Protein AF-A0A8T6DJ20-F1 (afdb_monomer_lite)

Sequence (117 aa):
MAGVISMVVFGVEVTLRNWQNRFLPPKSAATILFLTLVDTGMSYLCLLADVVETLKLHEIDSMRVQTADGALCSYNVVGMVEIELQVRAVELPAGARRITPRKDGLAHLAKTTPPNA

pLDDT: mean 70.83, std 19.13, range [26.0, 91.31]

Secondary structure (DSSP, 8-state):
----------EEEEEEEESGGGGS-TT---EEEEEEE--TT-SS----HHHHHHHT--EEEEEEEE-TTS-EEEEEEE--EEEEE-----PPPTTPPPPPPPGGGGTSTT-------

Radius of gyration: 18.1 Å; chains: 1; bounding box: 43×37×50 Å

Structure (mmCIF, N/CA/C/O backbone):
data_AF-A0A8T6DJ20-F1
#
_entry.id   AF-A0A8T6DJ20-F1
#
loop_
_atom_site.group_PDB
_atom_site.id
_atom_site.type_symbol
_atom_site.label_atom_id
_atom_site.label_alt_id
_atom_site.label_comp_id
_atom_site.label_asym_id
_atom_site.label_entity_id
_atom_site.label_seq_id
_atom_site.pdbx_PDB_ins_code
_atom_site.Cartn_x
_atom_site.Cartn_y
_atom_site.Cartn_z
_atom_site.occupancy
_atom_site.B_iso_or_equiv
_atom_site.auth_seq_id
_atom_site.auth_comp_id
_atom_site.auth_asym_id
_atom_site.auth_atom_id
_atom_site.pdbx_PDB_model_num
ATOM 1 N N . MET A 1 1 ? 12.753 -9.353 -31.785 1.00 30.92 1 MET A N 1
ATOM 2 C CA . MET A 1 1 ? 13.508 -8.719 -30.684 1.00 30.92 1 MET A CA 1
ATOM 3 C C . MET A 1 1 ? 12.662 -8.832 -29.433 1.00 30.92 1 MET A C 1
ATOM 5 O O . MET A 1 1 ? 11.581 -8.260 -29.406 1.00 30.92 1 MET A O 1
ATOM 9 N N . ALA A 1 2 ? 13.093 -9.630 -28.460 1.00 27.25 2 ALA A N 1
ATOM 10 C CA . ALA A 1 2 ? 12.427 -9.705 -27.167 1.00 27.25 2 ALA A CA 1
ATOM 11 C C . ALA A 1 2 ? 12.839 -8.466 -26.362 1.00 27.25 2 ALA A C 1
ATOM 13 O O . ALA A 1 2 ? 14.015 -8.292 -26.050 1.00 27.25 2 ALA A O 1
ATOM 14 N N . GLY A 1 3 ? 11.890 -7.565 -26.111 1.00 26.00 3 GLY A N 1
ATOM 15 C CA . GLY A 1 3 ? 12.104 -6.455 -25.193 1.00 26.00 3 GLY A CA 1
ATOM 16 C C . GLY A 1 3 ? 12.181 -7.012 -23.779 1.00 26.00 3 GLY A C 1
ATOM 17 O O . GLY A 1 3 ? 11.205 -7.571 -23.287 1.00 26.00 3 GLY A O 1
ATOM 18 N N . VAL A 1 4 ? 13.342 -6.894 -23.144 1.00 29.03 4 VAL A N 1
ATOM 19 C CA . VAL A 1 4 ? 13.481 -7.152 -21.712 1.00 29.03 4 VAL A CA 1
ATOM 20 C C . VAL A 1 4 ? 12.726 -6.038 -20.995 1.00 29.03 4 VAL A C 1
ATOM 22 O O . VAL A 1 4 ? 13.163 -4.888 -20.996 1.00 29.03 4 VAL A O 1
ATOM 25 N N . ILE A 1 5 ? 11.568 -6.356 -20.418 1.00 29.53 5 ILE A N 1
ATOM 26 C CA . ILE A 1 5 ? 10.924 -5.467 -19.452 1.00 29.53 5 ILE A CA 1
ATOM 27 C C . ILE A 1 5 ? 11.727 -5.630 -18.164 1.00 29.53 5 ILE A C 1
ATOM 29 O O . ILE A 1 5 ? 11.593 -6.624 -17.457 1.00 29.53 5 ILE A O 1
ATOM 33 N N . SER A 1 6 ? 12.629 -4.683 -17.909 1.00 35.09 6 SER A N 1
ATOM 34 C CA . SER A 1 6 ? 13.291 -4.570 -16.613 1.00 35.09 6 SER A CA 1
ATOM 35 C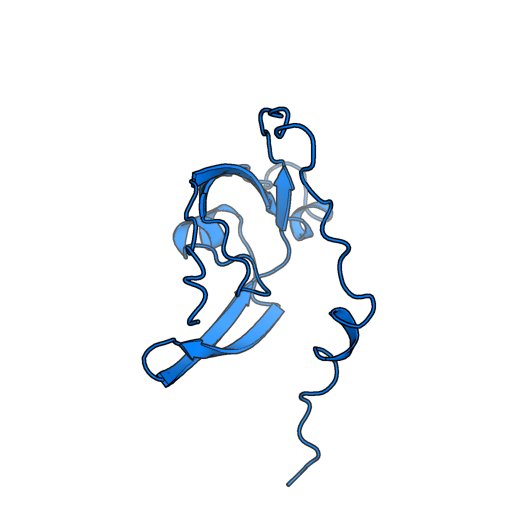 C . SER A 1 6 ? 12.216 -4.237 -15.581 1.00 35.09 6 SER A C 1
ATOM 37 O O . SER A 1 6 ? 11.653 -3.142 -15.597 1.00 35.09 6 SER A O 1
ATOM 39 N N . MET A 1 7 ? 11.872 -5.208 -14.740 1.00 45.62 7 MET A N 1
ATOM 40 C CA . MET A 1 7 ? 10.994 -5.010 -13.593 1.00 45.62 7 MET A CA 1
ATOM 41 C C . MET A 1 7 ? 11.802 -4.229 -12.557 1.00 45.62 7 MET A C 1
ATOM 43 O O . MET A 1 7 ? 12.590 -4.805 -11.809 1.00 45.62 7 MET A O 1
ATOM 47 N N . VAL A 1 8 ? 11.715 -2.898 -12.599 1.00 44.34 8 VAL A N 1
ATOM 48 C CA . VAL A 1 8 ? 12.547 -2.066 -11.733 1.00 44.34 8 VAL A CA 1
ATOM 49 C C . VAL A 1 8 ? 11.888 -1.931 -10.370 1.00 44.34 8 VAL A C 1
ATOM 51 O O . VAL A 1 8 ? 10.919 -1.198 -10.199 1.00 44.34 8 VAL A O 1
ATOM 54 N N . VAL A 1 9 ? 12.422 -2.671 -9.406 1.00 49.62 9 VAL A N 1
ATOM 55 C CA . VAL A 1 9 ? 12.003 -2.627 -8.009 1.00 49.62 9 VAL A CA 1
ATOM 56 C C . VAL A 1 9 ? 12.764 -1.493 -7.330 1.00 49.62 9 VAL A C 1
ATOM 58 O O . VAL A 1 9 ? 13.968 -1.595 -7.104 1.00 49.62 9 VAL A O 1
ATOM 61 N N . PHE A 1 10 ? 12.073 -0.402 -7.010 1.00 58.41 10 PHE A N 1
ATOM 62 C CA . PHE A 1 10 ? 12.623 0.662 -6.174 1.00 58.41 10 PHE A CA 1
ATOM 63 C C . PHE A 1 10 ? 11.821 0.767 -4.887 1.00 58.41 10 PHE A C 1
ATOM 65 O O . PHE A 1 10 ? 10.591 0.790 -4.918 1.00 58.41 10 PHE A O 1
ATOM 72 N N . GLY A 1 11 ? 12.540 0.833 -3.768 1.00 61.16 11 GLY A N 1
ATOM 73 C CA . GLY A 1 11 ? 11.955 1.116 -2.472 1.00 61.16 11 GLY A CA 1
ATOM 74 C C . GLY A 1 11 ? 11.609 2.597 -2.367 1.00 61.16 11 GLY A C 1
ATOM 75 O O . GLY A 1 11 ? 12.478 3.444 -2.586 1.00 61.16 11 GLY A O 1
ATOM 7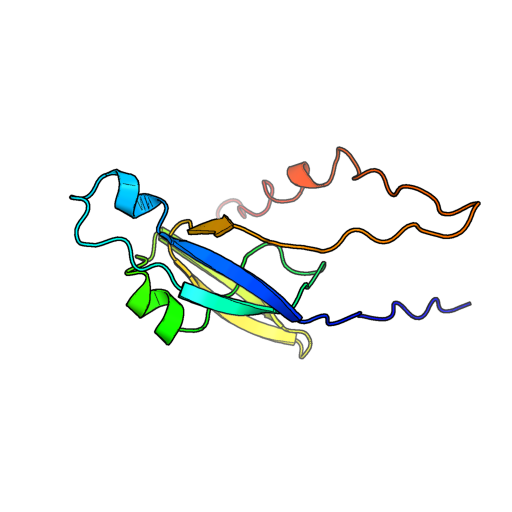6 N N . VAL A 1 12 ? 10.362 2.911 -2.030 1.00 70.94 12 VAL A N 1
ATOM 77 C CA . VAL A 1 12 ? 9.946 4.281 -1.711 1.00 70.94 12 VAL A CA 1
ATOM 78 C C . VAL A 1 12 ? 9.412 4.353 -0.294 1.00 70.94 12 VAL A C 1
ATOM 80 O O . VAL A 1 12 ? 8.684 3.471 0.156 1.00 70.94 12 VAL A O 1
ATOM 83 N N . GLU A 1 13 ? 9.812 5.402 0.414 1.00 79.06 13 GLU A N 1
ATOM 84 C CA . GLU A 1 13 ? 9.316 5.680 1.750 1.00 79.06 13 GLU A CA 1
ATOM 85 C C . GLU A 1 13 ? 7.930 6.318 1.637 1.00 79.06 13 GLU A C 1
ATOM 87 O O . GLU A 1 13 ? 7.756 7.368 1.010 1.00 79.06 13 GLU A O 1
ATOM 92 N N . VAL A 1 14 ? 6.934 5.650 2.211 1.00 83.00 14 VAL A N 1
ATOM 93 C CA . VAL A 1 14 ? 5.548 6.115 2.218 1.00 83.00 14 VAL A CA 1
ATOM 94 C C . VAL A 1 14 ? 5.037 6.232 3.634 1.00 83.00 14 VAL A C 1
ATOM 96 O O . VAL A 1 14 ? 5.385 5.444 4.513 1.00 83.00 14 VAL A O 1
ATOM 99 N N . THR A 1 15 ? 4.167 7.211 3.828 1.00 85.50 15 THR A N 1
ATOM 100 C CA . THR A 1 15 ? 3.378 7.365 5.039 1.00 85.50 15 THR A CA 1
ATOM 101 C C . THR A 1 15 ? 1.962 6.877 4.765 1.00 85.50 15 THR A C 1
ATOM 103 O O . THR A 1 15 ? 1.306 7.358 3.841 1.00 85.50 15 THR A O 1
ATOM 106 N N . LEU A 1 16 ? 1.492 5.914 5.557 1.00 87.81 16 LEU A N 1
ATOM 107 C CA . LEU A 1 16 ? 0.160 5.322 5.421 1.00 87.81 16 LEU A CA 1
ATOM 108 C C . LEU A 1 16 ? -0.755 5.759 6.558 1.00 87.81 16 LEU A C 1
ATOM 110 O O . LEU A 1 16 ? -0.348 5.757 7.723 1.00 87.81 16 LEU A O 1
ATOM 114 N N . ARG A 1 17 ? -2.010 6.068 6.225 1.00 86.88 17 ARG A N 1
ATOM 115 C CA . ARG A 1 17 ? -3.085 6.307 7.196 1.00 86.88 17 ARG A CA 1
ATOM 116 C C . ARG A 1 17 ? -4.341 5.547 6.797 1.00 86.88 17 ARG A C 1
ATOM 118 O O . ARG A 1 17 ? -4.716 5.524 5.630 1.00 86.88 17 ARG A O 1
ATOM 125 N N . ASN A 1 18 ? -5.029 4.962 7.772 1.00 85.69 18 ASN A N 1
ATOM 126 C CA . ASN A 1 18 ? -6.333 4.348 7.535 1.00 85.69 18 ASN A CA 1
ATOM 127 C C . ASN A 1 18 ? -7.361 5.433 7.158 1.00 85.69 18 ASN A C 1
ATOM 129 O O . ASN A 1 18 ? -7.660 6.323 7.957 1.00 85.69 18 ASN A O 1
ATOM 133 N N . TRP A 1 19 ? -7.912 5.353 5.945 1.00 83.44 19 TRP A N 1
ATOM 134 C CA . TRP A 1 19 ? -8.898 6.313 5.444 1.00 83.44 19 TRP A CA 1
ATOM 135 C C . TRP A 1 19 ? -10.254 6.175 6.152 1.00 83.44 19 TRP A C 1
ATOM 137 O O . TRP A 1 19 ? -10.937 7.168 6.398 1.00 83.44 19 TRP A O 1
ATOM 147 N N . GLN A 1 20 ? -10.627 4.957 6.544 1.00 77.06 20 GLN A N 1
ATOM 148 C CA . GLN A 1 20 ? -11.881 4.666 7.244 1.00 77.06 20 GLN A CA 1
ATOM 149 C C . GLN A 1 20 ? -11.887 5.256 8.667 1.00 77.06 20 GLN A C 1
ATOM 151 O O . GLN A 1 20 ? -12.943 5.625 9.180 1.00 77.06 20 GLN A O 1
ATOM 156 N N . ASN A 1 21 ? -10.710 5.454 9.276 1.00 69.56 21 ASN A N 1
ATOM 157 C CA . ASN A 1 21 ? -10.573 6.097 10.590 1.00 69.56 21 ASN A CA 1
ATOM 158 C C . ASN A 1 21 ? -10.965 7.583 10.602 1.00 69.56 21 ASN A C 1
ATOM 160 O O . ASN A 1 21 ? -11.096 8.152 11.682 1.00 69.56 21 ASN A O 1
ATOM 164 N N . ARG A 1 22 ? -11.205 8.221 9.447 1.00 56.78 22 ARG A N 1
ATOM 165 C CA . ARG A 1 22 ? -11.709 9.609 9.374 1.00 56.78 22 ARG A CA 1
ATOM 166 C C . ARG A 1 22 ? -13.081 9.788 10.035 1.00 56.78 22 ARG A C 1
ATOM 168 O O . ARG A 1 22 ? -13.456 10.911 10.354 1.00 56.78 22 ARG A O 1
ATOM 175 N N . PHE A 1 23 ? -13.809 8.692 10.251 1.00 58.19 23 PHE A N 1
ATOM 176 C CA . PHE A 1 23 ? -15.101 8.669 10.943 1.00 58.19 23 PHE A CA 1
ATOM 177 C C . PHE A 1 23 ? -14.991 8.259 12.421 1.00 58.19 23 PHE A C 1
ATOM 179 O O . PHE A 1 23 ? -16.005 8.187 13.114 1.00 58.19 23 PHE A O 1
ATOM 186 N N . LEU A 1 24 ? -13.777 7.991 12.914 1.00 52.81 24 LEU A N 1
ATOM 187 C CA . LEU A 1 24 ? -13.504 7.615 14.300 1.00 52.81 24 LEU A CA 1
ATOM 188 C C . LEU A 1 24 ? -12.805 8.761 15.055 1.00 52.81 24 LEU A C 1
ATOM 190 O O . LEU A 1 24 ? -12.155 9.609 14.441 1.00 52.81 24 LEU A O 1
ATOM 194 N N . PRO A 1 25 ? -12.920 8.820 16.397 1.00 55.50 25 PRO A N 1
ATOM 195 C CA . PRO A 1 25 ? -12.270 9.855 17.194 1.00 55.50 25 PRO A CA 1
ATOM 196 C C . PRO A 1 25 ? -10.746 9.894 16.954 1.00 55.50 25 PRO A C 1
ATOM 198 O O . PRO A 1 25 ? -10.125 8.838 16.817 1.00 55.50 25 PRO A O 1
ATOM 201 N N . PRO A 1 26 ? -10.102 11.077 16.993 1.00 57.72 26 PRO A N 1
ATOM 202 C CA . PRO A 1 26 ? -8.720 11.309 16.534 1.00 57.72 26 PRO A CA 1
ATOM 203 C C . PRO A 1 26 ? -7.603 10.543 17.277 1.00 57.72 26 PRO A C 1
ATOM 205 O O . PRO A 1 26 ? -6.429 10.706 16.965 1.00 57.72 26 PRO A O 1
ATOM 208 N N . LYS A 1 27 ? -7.933 9.675 18.239 1.00 53.88 27 LYS A N 1
ATOM 209 C CA . LYS A 1 27 ? -6.979 8.873 19.022 1.00 53.88 27 LYS A CA 1
ATOM 210 C C . LYS A 1 27 ? -6.550 7.554 18.356 1.00 53.88 27 LYS A C 1
ATOM 212 O O . LYS A 1 27 ? -5.863 6.767 18.999 1.00 53.88 27 LYS A O 1
ATOM 217 N N . SER A 1 28 ? -6.965 7.260 17.119 1.00 53.28 28 SER A N 1
ATOM 218 C CA . SER A 1 28 ? -6.811 5.910 16.529 1.00 53.28 28 SER A CA 1
ATOM 219 C C . SER A 1 28 ? -6.106 5.841 15.172 1.00 53.28 28 SER A C 1
ATOM 221 O O . SER A 1 28 ? -5.880 4.741 14.676 1.00 53.28 28 SER A O 1
ATOM 223 N N . ALA A 1 29 ? -5.747 6.973 14.564 1.00 57.19 29 ALA A N 1
ATOM 224 C CA . ALA A 1 29 ? -5.075 6.985 13.267 1.00 57.19 29 ALA A CA 1
ATOM 225 C C . ALA A 1 29 ? -3.572 6.707 13.431 1.00 57.19 29 ALA A C 1
ATOM 227 O O . ALA A 1 29 ? -2.767 7.630 13.556 1.00 57.19 29 ALA A O 1
ATOM 228 N N . ALA A 1 30 ? -3.194 5.426 13.449 1.00 65.50 30 ALA A N 1
ATOM 229 C CA . ALA A 1 30 ? -1.794 5.045 13.328 1.00 65.50 30 ALA A CA 1
ATOM 230 C C . ALA A 1 30 ? -1.258 5.544 11.979 1.00 65.50 30 ALA A C 1
ATOM 232 O O . ALA A 1 30 ? -1.894 5.370 10.938 1.00 65.50 30 ALA A O 1
ATOM 233 N N . THR A 1 31 ? -0.110 6.210 12.029 1.00 70.50 31 THR A N 1
ATOM 234 C CA . THR A 1 31 ? 0.639 6.642 10.854 1.00 70.50 31 THR A CA 1
ATOM 235 C C . THR A 1 31 ? 1.906 5.806 10.811 1.00 70.50 31 THR A C 1
ATOM 237 O O . THR A 1 31 ? 2.643 5.783 11.796 1.00 70.50 31 THR A O 1
ATOM 240 N N . ILE A 1 32 ? 2.137 5.100 9.707 1.00 77.44 32 ILE A N 1
ATOM 241 C CA . ILE A 1 32 ? 3.285 4.197 9.572 1.00 77.44 32 ILE A CA 1
ATOM 242 C C . ILE A 1 32 ? 4.147 4.675 8.419 1.00 77.44 32 ILE A C 1
ATOM 244 O O . ILE A 1 32 ? 3.633 4.945 7.335 1.00 77.44 32 ILE A O 1
ATOM 248 N N . LEU A 1 33 ? 5.447 4.752 8.682 1.00 73.44 33 LEU A N 1
ATOM 249 C CA . LEU A 1 33 ? 6.479 4.969 7.686 1.00 73.44 33 LEU A CA 1
ATOM 250 C C . LEU A 1 33 ? 7.024 3.614 7.244 1.00 73.44 33 LEU A C 1
ATOM 252 O O . LEU A 1 33 ? 7.455 2.831 8.092 1.00 73.44 33 LEU A O 1
ATOM 256 N N . PHE A 1 34 ? 6.997 3.317 5.948 1.00 76.31 34 PHE A N 1
ATOM 257 C CA . PHE A 1 34 ? 7.473 2.025 5.458 1.00 76.31 34 PHE A CA 1
ATOM 258 C C . PHE A 1 34 ? 8.087 2.113 4.060 1.00 76.31 34 PHE A C 1
ATOM 260 O O . PHE A 1 34 ? 7.732 2.987 3.268 1.00 76.31 34 PHE A O 1
ATOM 267 N N . LEU A 1 35 ? 8.999 1.184 3.759 1.00 73.62 35 LEU A N 1
ATOM 268 C CA . LEU A 1 35 ? 9.610 1.025 2.443 1.00 73.62 35 LEU A CA 1
ATOM 269 C C . LEU A 1 35 ? 8.743 0.105 1.577 1.00 73.62 35 LEU A C 1
ATOM 271 O O . LEU A 1 35 ? 8.674 -1.096 1.829 1.00 73.62 35 LEU A O 1
ATOM 275 N N . THR A 1 36 ? 8.094 0.646 0.551 1.00 78.50 36 THR A N 1
ATOM 276 C CA . THR A 1 36 ? 7.235 -0.140 -0.348 1.00 78.50 36 THR A CA 1
ATOM 277 C C . THR A 1 36 ? 7.878 -0.374 -1.712 1.00 78.50 36 THR A C 1
ATOM 279 O O . THR A 1 36 ? 8.720 0.411 -2.151 1.00 78.50 36 THR A O 1
ATOM 282 N N . LEU A 1 37 ? 7.469 -1.455 -2.380 1.00 81.50 37 LEU A N 1
ATOM 283 C CA . LEU A 1 37 ? 7.885 -1.795 -3.738 1.00 81.50 37 LEU A CA 1
ATOM 284 C C . LEU A 1 37 ? 6.870 -1.262 -4.751 1.00 81.50 37 LEU A C 1
ATOM 286 O O . LEU A 1 37 ? 5.664 -1.442 -4.592 1.00 81.50 37 LEU A O 1
ATOM 290 N N . VAL A 1 38 ? 7.363 -0.643 -5.823 1.00 78.06 38 VAL A N 1
ATOM 291 C CA . VAL A 1 38 ? 6.521 -0.236 -6.953 1.00 78.06 38 VAL A CA 1
ATOM 292 C C . VAL A 1 38 ? 6.380 -1.404 -7.930 1.00 78.06 38 VAL A C 1
ATOM 294 O O . VAL A 1 38 ? 7.357 -1.804 -8.559 1.00 78.06 38 VAL A O 1
ATOM 297 N N . ASP A 1 39 ? 5.159 -1.917 -8.078 1.00 77.44 39 ASP A N 1
ATOM 298 C CA . ASP A 1 39 ? 4.815 -2.984 -9.021 1.00 77.44 39 ASP A CA 1
ATOM 299 C C . ASP A 1 39 ? 3.681 -2.533 -9.953 1.00 77.44 39 ASP A C 1
ATOM 301 O O . ASP A 1 39 ? 2.541 -2.334 -9.533 1.00 77.44 39 ASP A O 1
ATOM 305 N N . THR A 1 40 ? 3.991 -2.368 -11.241 1.00 74.69 40 THR A N 1
ATOM 306 C CA . THR A 1 40 ? 3.012 -1.946 -12.255 1.00 74.69 40 THR A CA 1
ATOM 307 C C . THR A 1 40 ? 2.027 -3.046 -12.653 1.00 74.69 40 THR A C 1
ATOM 309 O O . THR A 1 40 ? 1.059 -2.755 -13.354 1.00 74.69 40 THR A O 1
ATOM 312 N N . GLY A 1 41 ? 2.282 -4.302 -12.272 1.00 73.69 41 GLY A N 1
ATOM 313 C CA . GLY A 1 41 ? 1.381 -5.431 -12.512 1.00 73.69 41 GLY A CA 1
ATOM 314 C C . GLY A 1 41 ? 0.254 -5.539 -11.483 1.00 73.69 41 GLY A C 1
ATOM 315 O O . GLY A 1 41 ? -0.721 -6.250 -11.723 1.00 73.69 41 GLY A O 1
ATOM 316 N N . MET A 1 42 ? 0.355 -4.820 -10.363 1.00 72.94 42 MET A N 1
ATOM 317 C CA . MET A 1 42 ? -0.599 -4.914 -9.263 1.00 72.94 42 MET A CA 1
ATOM 318 C C . MET A 1 42 ? -1.657 -3.814 -9.318 1.00 72.94 42 MET A C 1
ATOM 320 O O . MET A 1 42 ? -1.363 -2.633 -9.475 1.00 72.94 42 MET A O 1
ATOM 324 N N . SER A 1 43 ? -2.919 -4.218 -9.148 1.00 79.06 43 SER A N 1
ATOM 325 C CA . SER A 1 43 ? -4.065 -3.294 -9.069 1.00 79.06 43 SER A CA 1
ATOM 326 C C . SER A 1 43 ? -4.343 -2.795 -7.645 1.00 79.06 43 SER A C 1
ATOM 328 O O . SER A 1 43 ? -5.125 -1.864 -7.467 1.00 79.06 43 SER A O 1
ATOM 330 N N . TYR A 1 44 ? -3.708 -3.402 -6.637 1.00 84.25 44 TYR A N 1
ATOM 331 C CA . TYR A 1 44 ? -3.927 -3.128 -5.216 1.00 84.25 44 TYR A CA 1
ATOM 332 C C . TYR A 1 44 ? -2.604 -2.886 -4.491 1.00 84.25 44 TYR A C 1
ATOM 334 O O . TYR A 1 44 ? -1.595 -3.526 -4.793 1.00 84.25 44 TYR A O 1
ATOM 342 N N . LEU A 1 45 ? -2.633 -2.017 -3.476 1.00 87.12 45 LEU A N 1
ATOM 343 C CA . LEU A 1 45 ? -1.559 -1.948 -2.490 1.00 87.12 45 LEU A CA 1
ATOM 344 C C . LEU A 1 45 ? -1.626 -3.195 -1.606 1.00 87.12 45 LEU A C 1
ATOM 346 O O . LEU A 1 45 ? -2.601 -3.397 -0.886 1.00 87.12 45 LEU A O 1
ATOM 350 N N . CYS A 1 46 ? -0.580 -4.012 -1.649 1.00 88.25 46 CYS A N 1
ATOM 351 C CA . CYS A 1 46 ? -0.461 -5.184 -0.793 1.00 88.25 46 CYS A CA 1
ATOM 352 C C . CYS A 1 46 ? 0.304 -4.808 0.476 1.00 88.25 46 CYS A C 1
ATOM 354 O O . CYS A 1 46 ? 1.421 -4.299 0.401 1.00 88.25 46 CYS A O 1
ATOM 356 N N . LEU A 1 47 ? -0.308 -5.048 1.633 1.00 88.44 47 LEU A N 1
ATOM 357 C CA . LEU A 1 47 ? 0.264 -4.744 2.940 1.00 88.44 47 LEU A CA 1
ATOM 358 C C . LEU A 1 47 ? 0.595 -6.038 3.681 1.00 88.44 47 LEU A C 1
ATOM 360 O O . LEU A 1 47 ? -0.120 -7.033 3.559 1.00 88.44 47 LEU A O 1
ATOM 364 N N . LEU A 1 48 ? 1.668 -6.006 4.468 1.00 88.19 48 LEU A N 1
ATOM 365 C CA . LEU A 1 48 ? 1.969 -7.067 5.424 1.00 88.19 48 LEU A CA 1
ATOM 366 C C . LEU A 1 48 ? 0.917 -7.074 6.545 1.00 88.19 48 LEU A C 1
ATOM 368 O O . LEU A 1 48 ? 0.339 -6.036 6.875 1.00 88.19 48 LEU A O 1
ATOM 372 N N . ALA A 1 49 ? 0.660 -8.249 7.123 1.00 88.06 49 ALA A N 1
ATOM 373 C CA . ALA A 1 49 ? -0.395 -8.431 8.122 1.00 88.06 49 ALA A CA 1
ATOM 374 C C . ALA A 1 49 ? -0.213 -7.527 9.359 1.00 88.06 49 ALA A C 1
ATOM 376 O O . ALA A 1 49 ? -1.178 -6.946 9.844 1.00 88.06 49 ALA A O 1
ATOM 377 N N . ASP A 1 50 ? 1.024 -7.323 9.809 1.00 87.88 50 ASP A N 1
ATOM 378 C CA . ASP A 1 50 ? 1.373 -6.427 10.919 1.00 87.88 50 ASP A CA 1
ATOM 379 C C . ASP A 1 50 ? 1.048 -4.950 10.621 1.00 87.88 50 ASP A C 1
ATOM 381 O O . ASP A 1 50 ? 0.580 -4.210 11.494 1.00 87.88 50 ASP A O 1
ATOM 385 N N . VAL A 1 51 ? 1.228 -4.512 9.372 1.00 87.88 51 VAL A N 1
ATOM 386 C CA . VAL A 1 51 ? 0.839 -3.170 8.913 1.00 87.88 51 VAL A CA 1
ATOM 387 C C . VAL A 1 51 ? -0.686 -3.028 8.904 1.00 87.88 51 VAL A C 1
ATOM 389 O O . VAL A 1 51 ? -1.211 -2.007 9.357 1.00 87.88 51 VAL A O 1
ATOM 392 N N . VAL A 1 52 ? -1.405 -4.056 8.441 1.00 89.50 52 VAL A N 1
ATOM 393 C CA . VAL A 1 52 ? -2.880 -4.106 8.442 1.00 89.50 52 VAL A CA 1
ATOM 394 C C . VAL A 1 52 ? -3.427 -3.999 9.868 1.00 89.50 52 VAL A C 1
ATOM 396 O O . VAL A 1 52 ? -4.314 -3.178 10.124 1.00 89.50 52 VAL A O 1
ATOM 399 N N . GLU A 1 53 ? -2.861 -4.765 10.802 1.00 87.50 53 GLU A N 1
ATOM 400 C CA . GLU A 1 53 ? -3.212 -4.736 12.226 1.00 87.50 53 GLU A CA 1
ATOM 401 C C . GLU A 1 53 ? -2.939 -3.365 12.853 1.00 87.50 53 GLU A C 1
ATOM 403 O O . GLU A 1 53 ? -3.807 -2.798 13.525 1.00 87.50 53 GLU A O 1
ATOM 408 N N . THR A 1 54 ? -1.764 -2.790 12.588 1.00 87.19 54 THR A N 1
ATOM 409 C CA . THR A 1 54 ? -1.368 -1.485 13.137 1.00 87.19 54 THR A CA 1
ATOM 410 C C . THR A 1 54 ? -2.290 -0.365 12.651 1.00 87.19 54 THR A C 1
ATOM 412 O O . THR A 1 54 ? -2.698 0.496 13.436 1.00 87.19 54 THR A O 1
ATOM 415 N N . LEU A 1 55 ? -2.676 -0.391 11.371 1.00 87.06 55 LEU A N 1
ATOM 416 C CA . LEU A 1 55 ? -3.636 0.552 10.788 1.00 87.06 55 LEU A CA 1
ATOM 417 C C . LEU A 1 55 ? -5.089 0.264 11.196 1.00 87.06 55 LEU A C 1
ATOM 419 O O . LEU A 1 55 ? -5.962 1.101 10.944 1.00 87.06 55 LEU A O 1
ATOM 423 N N . LYS A 1 56 ? -5.352 -0.881 11.841 1.00 87.44 56 LYS A N 1
ATOM 424 C CA . LYS A 1 56 ? -6.692 -1.373 12.191 1.00 87.44 56 LYS A CA 1
ATOM 425 C C . LYS A 1 56 ? -7.617 -1.397 10.973 1.00 87.44 56 LYS A C 1
ATOM 427 O O . LYS A 1 56 ? -8.739 -0.894 11.023 1.00 87.44 56 LYS A O 1
ATOM 432 N N . LEU A 1 57 ? -7.110 -1.899 9.849 1.00 87.75 57 LEU A N 1
ATOM 433 C CA . LEU A 1 57 ? -7.924 -2.075 8.649 1.00 87.75 57 LEU A CA 1
ATOM 434 C C . LEU A 1 57 ? -8.854 -3.269 8.850 1.00 87.75 57 LEU A C 1
ATOM 436 O O . LEU A 1 57 ? -8.468 -4.285 9.427 1.00 87.75 57 LEU A O 1
ATOM 440 N N . HIS A 1 58 ? -10.080 -3.140 8.361 1.00 87.25 58 HIS A N 1
ATOM 441 C CA . HIS A 1 58 ? -11.069 -4.207 8.411 1.00 87.25 58 HIS A CA 1
ATOM 442 C C . HIS A 1 58 ? -11.292 -4.772 7.015 1.00 87.25 58 HIS A C 1
ATOM 444 O O . HIS A 1 58 ? -11.206 -4.049 6.021 1.00 87.25 58 HIS A O 1
ATOM 450 N N . GLU A 1 59 ? -11.573 -6.069 6.949 1.00 90.62 59 GLU A N 1
ATOM 451 C CA . GLU A 1 59 ? -11.961 -6.728 5.709 1.00 90.62 59 GLU A CA 1
ATOM 452 C C . GLU A 1 59 ? -13.216 -6.069 5.134 1.00 90.62 59 GLU A C 1
ATOM 454 O O . GLU A 1 59 ? -14.188 -5.814 5.849 1.00 90.62 59 GLU A O 1
ATOM 459 N N . ILE A 1 60 ? -13.162 -5.760 3.843 1.00 90.75 60 ILE A N 1
ATOM 460 C CA . ILE A 1 60 ? -14.277 -5.179 3.092 1.00 90.75 60 ILE A CA 1
ATOM 461 C C . ILE A 1 60 ? -14.695 -6.052 1.909 1.00 90.75 60 ILE A C 1
ATOM 463 O O . ILE A 1 60 ? -15.816 -5.902 1.433 1.00 90.75 60 ILE A O 1
ATOM 467 N N . ASP A 1 61 ? -13.808 -6.930 1.432 1.00 91.31 61 ASP A N 1
ATOM 468 C CA . ASP A 1 61 ? -14.055 -7.853 0.324 1.00 91.31 61 ASP A CA 1
ATOM 469 C C . ASP A 1 61 ? -12.985 -8.965 0.302 1.00 91.31 61 ASP A C 1
ATOM 471 O O . ASP A 1 61 ? -12.044 -8.961 1.102 1.00 91.31 61 ASP A O 1
ATOM 475 N N . SER A 1 62 ? -13.080 -9.883 -0.656 1.00 90.38 62 SER A N 1
ATOM 476 C CA . SER A 1 62 ? -12.068 -10.898 -0.950 1.00 90.38 62 SER A CA 1
ATOM 477 C C . SER A 1 62 ? -11.776 -10.967 -2.452 1.00 90.38 62 SER A C 1
ATOM 479 O O . SER A 1 62 ? -12.640 -10.711 -3.287 1.00 90.38 62 SER A O 1
ATOM 481 N N . MET A 1 63 ? -10.549 -11.333 -2.818 1.00 87.12 63 MET A N 1
ATOM 482 C CA . MET A 1 63 ? -10.138 -11.515 -4.210 1.00 87.12 63 MET A CA 1
ATOM 483 C C . MET A 1 63 ? -9.368 -12.818 -4.400 1.00 87.12 63 MET A C 1
ATOM 485 O O . MET A 1 63 ? -8.647 -13.275 -3.514 1.00 87.12 63 MET A O 1
ATOM 489 N N . ARG A 1 64 ? -9.486 -13.408 -5.592 1.00 84.94 64 ARG A N 1
ATOM 490 C CA . ARG A 1 64 ? -8.637 -14.524 -6.019 1.00 84.94 64 ARG A CA 1
ATOM 491 C C . ARG A 1 64 ? -7.536 -13.996 -6.922 1.00 84.94 64 ARG A C 1
ATOM 493 O O . ARG A 1 64 ? -7.823 -13.341 -7.920 1.00 84.94 64 ARG A O 1
ATOM 500 N N . VAL A 1 65 ? -6.294 -14.307 -6.583 1.00 82.31 65 VAL A N 1
ATOM 501 C CA . VAL A 1 65 ? -5.108 -13.884 -7.327 1.00 82.31 65 VAL A CA 1
ATOM 502 C C . VAL A 1 65 ? -4.389 -15.127 -7.817 1.00 82.31 65 VAL A C 1
ATOM 504 O O . VAL A 1 65 ? -4.135 -16.050 -7.042 1.00 82.31 65 VAL A O 1
ATOM 507 N N . GLN A 1 66 ? -4.074 -15.146 -9.110 1.00 81.69 66 GLN A N 1
ATOM 508 C CA . GLN A 1 66 ? -3.170 -16.135 -9.671 1.00 81.69 66 GLN A CA 1
ATOM 509 C C . GLN A 1 66 ? -1.744 -15.588 -9.610 1.00 81.69 66 GLN A C 1
ATOM 511 O O . GLN A 1 66 ? -1.457 -14.541 -10.191 1.00 81.69 66 GLN A O 1
ATOM 516 N N . THR A 1 67 ? -0.864 -16.267 -8.885 1.00 78.00 67 THR A N 1
ATOM 517 C CA . THR A 1 67 ? 0.545 -15.889 -8.751 1.00 78.00 67 THR A CA 1
ATOM 518 C C . THR A 1 67 ? 1.358 -16.348 -9.963 1.00 78.00 67 THR A C 1
ATOM 520 O O . THR A 1 67 ? 0.892 -17.125 -10.797 1.00 78.00 67 THR A O 1
ATOM 523 N N . ALA A 1 68 ? 2.588 -15.843 -10.094 1.00 76.94 68 ALA A N 1
ATOM 524 C CA . ALA A 1 68 ? 3.447 -16.105 -11.254 1.00 76.94 68 ALA A CA 1
ATOM 525 C C . ALA A 1 68 ? 3.820 -17.592 -11.438 1.00 76.94 68 ALA A C 1
ATOM 527 O O . ALA A 1 68 ? 4.137 -18.014 -12.547 1.00 76.94 68 ALA A O 1
ATOM 528 N N . ASP A 1 69 ? 3.760 -18.387 -10.370 1.00 82.94 69 ASP A N 1
ATOM 529 C CA . ASP A 1 69 ? 3.929 -19.846 -10.379 1.00 82.94 69 ASP A CA 1
ATOM 530 C C . ASP A 1 69 ? 2.647 -20.606 -10.782 1.00 82.94 69 ASP A C 1
ATOM 532 O O . ASP A 1 69 ? 2.635 -21.835 -10.829 1.00 82.94 69 ASP A O 1
ATOM 536 N N . GLY A 1 70 ? 1.568 -19.884 -11.094 1.00 83.44 70 GLY A N 1
ATOM 537 C CA . GLY A 1 70 ? 0.277 -20.431 -11.493 1.00 83.44 70 GLY A CA 1
ATOM 538 C C . GLY A 1 70 ? -0.634 -20.812 -10.327 1.00 83.44 70 GLY A C 1
ATOM 539 O O . GLY A 1 70 ? -1.769 -21.222 -10.591 1.00 83.44 70 GLY A O 1
ATOM 540 N N . ALA A 1 71 ? -0.192 -20.663 -9.071 1.00 84.44 71 ALA A N 1
ATOM 541 C CA . ALA A 1 71 ? -1.025 -20.958 -7.912 1.00 84.44 71 ALA A CA 1
ATOM 542 C C . ALA A 1 71 ? -2.191 -19.966 -7.803 1.00 84.44 71 ALA A C 1
ATOM 544 O O . ALA A 1 71 ? -2.061 -18.782 -8.107 1.00 84.44 71 ALA A O 1
ATOM 545 N N . LEU A 1 72 ? -3.353 -20.467 -7.382 1.00 86.94 72 LEU A N 1
ATOM 546 C CA . LEU A 1 72 ? -4.538 -19.650 -7.144 1.00 86.94 72 LEU A CA 1
ATOM 547 C C . LEU A 1 72 ? -4.725 -19.471 -5.640 1.00 86.94 72 LEU A C 1
ATOM 549 O O . LEU A 1 72 ? -5.027 -20.427 -4.926 1.00 86.94 72 LEU A O 1
ATOM 553 N N . CYS A 1 73 ? -4.582 -18.237 -5.179 1.00 85.12 73 CYS A N 1
ATOM 554 C CA . CYS A 1 73 ? -4.650 -17.877 -3.770 1.00 85.12 73 CYS A CA 1
ATOM 555 C C . CYS A 1 73 ? -5.826 -16.927 -3.523 1.00 85.12 73 CYS A C 1
ATOM 557 O O . CYS A 1 73 ? -6.162 -16.103 -4.375 1.00 85.12 73 CYS A O 1
ATOM 559 N N . SER A 1 74 ? -6.463 -17.043 -2.357 1.00 87.06 74 SER A N 1
ATOM 560 C CA . SER A 1 74 ? -7.491 -16.091 -1.918 1.00 87.06 74 SER A CA 1
ATOM 561 C C . SER A 1 74 ? -6.867 -15.081 -0.962 1.00 87.06 74 SER A C 1
ATOM 563 O O . SER A 1 74 ? -6.156 -15.470 -0.038 1.00 87.06 74 SER A O 1
ATOM 565 N N . TYR A 1 75 ? -7.132 -13.801 -1.198 1.00 87.31 75 TYR A N 1
ATOM 566 C CA . TYR A 1 75 ? -6.645 -12.678 -0.405 1.00 87.31 75 TYR A CA 1
ATOM 567 C C . TYR A 1 75 ? -7.820 -11.836 0.076 1.00 87.31 75 TYR A C 1
ATOM 569 O O . TYR A 1 75 ? -8.783 -11.632 -0.662 1.00 87.31 75 TYR A O 1
ATOM 577 N N . ASN A 1 76 ? -7.703 -11.291 1.282 1.00 90.75 76 ASN A N 1
ATOM 578 C CA . ASN A 1 76 ? -8.695 -10.371 1.823 1.00 90.75 76 ASN A CA 1
ATOM 579 C C . ASN A 1 76 ? -8.350 -8.948 1.381 1.00 90.75 76 ASN A C 1
ATOM 581 O O . ASN A 1 76 ? -7.202 -8.509 1.484 1.00 90.75 76 ASN A O 1
ATOM 585 N N . VAL A 1 77 ? -9.352 -8.218 0.904 1.00 90.00 77 VAL A N 1
ATOM 586 C CA . VAL A 1 77 ? -9.247 -6.783 0.654 1.00 90.00 77 VAL A CA 1
ATOM 587 C C . VAL A 1 77 ? -9.571 -6.078 1.965 1.00 90.00 77 VAL A C 1
ATOM 589 O O . VAL A 1 77 ? -10.670 -6.211 2.504 1.00 90.00 77 VAL A O 1
ATOM 592 N N . VAL A 1 78 ? -8.598 -5.339 2.495 1.00 89.88 78 VAL A N 1
ATOM 593 C CA . VAL A 1 78 ? -8.660 -4.734 3.830 1.00 89.88 78 VAL A CA 1
ATOM 594 C C . VAL A 1 78 ? -8.698 -3.210 3.734 1.00 89.88 78 VAL A C 1
ATOM 596 O O . VAL A 1 78 ? -7.675 -2.538 3.630 1.00 89.88 78 VAL A O 1
ATOM 599 N N . GLY A 1 79 ? -9.907 -2.656 3.776 1.00 87.94 79 GLY A N 1
ATOM 600 C CA . GLY A 1 79 ? -10.145 -1.219 3.864 1.00 87.94 79 GLY A CA 1
ATOM 601 C C . GLY A 1 79 ? -9.568 -0.365 2.729 1.00 87.94 79 GLY A C 1
ATOM 602 O O . GLY A 1 79 ? -9.265 -0.826 1.631 1.00 87.94 79 GLY A O 1
ATOM 603 N N . MET A 1 80 ? -9.447 0.931 3.013 1.00 88.19 80 MET A N 1
ATOM 604 C CA . MET A 1 80 ?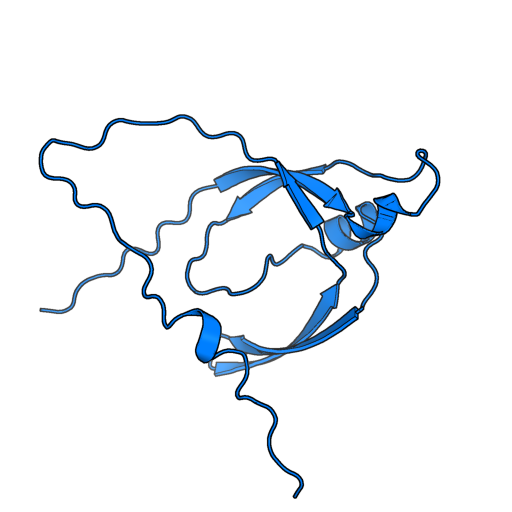 -8.777 1.910 2.155 1.00 88.19 80 MET A CA 1
ATOM 605 C C . MET A 1 80 ? -7.727 2.652 2.976 1.00 88.19 80 MET A C 1
ATOM 607 O O . MET A 1 80 ? -7.961 2.996 4.139 1.00 88.19 80 MET A O 1
ATOM 611 N N . VAL A 1 81 ? -6.588 2.948 2.354 1.00 88.56 81 VAL A N 1
ATOM 612 C CA . VAL A 1 81 ? -5.519 3.739 2.966 1.00 88.56 81 VAL A CA 1
ATOM 613 C C . VAL A 1 81 ? -5.267 5.013 2.174 1.00 88.56 81 VAL A C 1
ATOM 615 O O . VAL A 1 81 ? -5.339 5.036 0.948 1.00 88.56 81 VAL A O 1
ATOM 618 N N . GLU A 1 82 ? -4.960 6.081 2.893 1.00 88.19 82 GLU A N 1
ATOM 619 C CA . GLU A 1 82 ? -4.342 7.275 2.340 1.00 88.19 82 GLU A CA 1
ATOM 620 C C . GLU A 1 82 ? -2.824 7.096 2.351 1.00 88.19 82 GLU A C 1
ATOM 622 O O . GLU A 1 82 ? -2.257 6.638 3.346 1.00 88.19 82 GLU A O 1
ATOM 627 N N . ILE A 1 83 ? -2.188 7.452 1.235 1.00 88.06 83 ILE A N 1
ATOM 628 C CA . ILE A 1 83 ? -0.745 7.345 1.038 1.00 88.06 83 ILE A CA 1
ATOM 629 C C . ILE A 1 83 ? -0.193 8.750 0.823 1.00 88.06 83 ILE A C 1
ATOM 631 O O . ILE A 1 83 ? -0.559 9.423 -0.142 1.00 88.06 83 ILE A O 1
ATOM 635 N N . GLU A 1 84 ? 0.719 9.174 1.689 1.00 86.25 84 GLU A N 1
ATOM 636 C CA . GLU A 1 84 ? 1.567 10.340 1.461 1.00 86.25 84 GLU A CA 1
ATOM 637 C C . GLU A 1 84 ? 2.950 9.838 1.013 1.00 86.25 84 GLU A C 1
ATOM 639 O O . GLU A 1 84 ? 3.599 9.053 1.706 1.00 86.25 84 GLU A O 1
ATOM 644 N N . LEU A 1 85 ? 3.389 10.268 -0.172 1.00 84.31 85 LEU A N 1
ATOM 645 C CA . LEU A 1 85 ? 4.660 9.869 -0.779 1.00 84.31 85 LEU A CA 1
ATOM 646 C C . LEU A 1 85 ? 5.553 11.099 -0.959 1.00 84.31 85 LEU A C 1
ATOM 648 O O . LEU A 1 85 ? 5.127 12.098 -1.542 1.00 84.31 85 LEU A O 1
ATOM 652 N N . GLN A 1 86 ? 6.811 11.002 -0.527 1.00 77.25 86 GLN A N 1
ATOM 653 C CA . GLN A 1 86 ? 7.836 12.002 -0.820 1.00 77.25 86 GLN A CA 1
ATOM 654 C C . GLN A 1 86 ? 8.853 11.432 -1.808 1.00 77.25 86 GLN A C 1
ATOM 656 O O . GLN A 1 86 ? 9.551 10.464 -1.518 1.00 77.25 86 GLN A O 1
ATOM 661 N N . VAL A 1 87 ? 8.957 12.052 -2.984 1.00 77.50 87 VAL A N 1
ATOM 662 C CA . VAL A 1 87 ? 9.942 11.688 -4.012 1.00 77.50 87 VAL A CA 1
ATOM 663 C C . VAL A 1 87 ? 10.757 12.900 -4.428 1.00 77.50 87 VAL A C 1
ATOM 665 O O . VAL A 1 87 ? 10.254 14.022 -4.495 1.00 77.50 87 VAL A O 1
ATOM 668 N N . ARG A 1 88 ? 12.032 12.667 -4.743 1.00 77.06 88 ARG A N 1
ATOM 669 C CA . ARG A 1 88 ? 12.875 13.664 -5.406 1.00 77.06 88 ARG A CA 1
ATOM 670 C C . ARG A 1 88 ? 12.634 13.581 -6.909 1.00 77.06 88 ARG A C 1
ATOM 672 O O . ARG A 1 88 ? 12.698 12.499 -7.484 1.00 77.06 88 ARG A O 1
ATOM 679 N N . ALA A 1 89 ? 12.372 14.720 -7.539 1.00 78.94 89 ALA A N 1
ATOM 680 C CA . ALA A 1 89 ? 12.267 14.800 -8.989 1.00 78.94 89 ALA A CA 1
ATOM 681 C C . ALA A 1 89 ? 13.665 14.808 -9.623 1.00 78.94 89 ALA A C 1
ATOM 683 O O . ALA A 1 89 ? 14.571 15.478 -9.125 1.00 78.94 89 ALA A O 1
ATOM 684 N N . VAL A 1 90 ? 13.823 14.082 -10.728 1.00 77.44 90 VAL A N 1
ATOM 685 C CA . VAL A 1 90 ? 15.040 14.078 -11.548 1.00 77.44 90 VAL A CA 1
ATOM 686 C C . VAL A 1 90 ? 14.646 14.427 -12.976 1.00 77.44 90 VAL A C 1
ATOM 688 O O . VAL A 1 90 ? 13.640 13.935 -13.488 1.00 77.44 90 VAL A 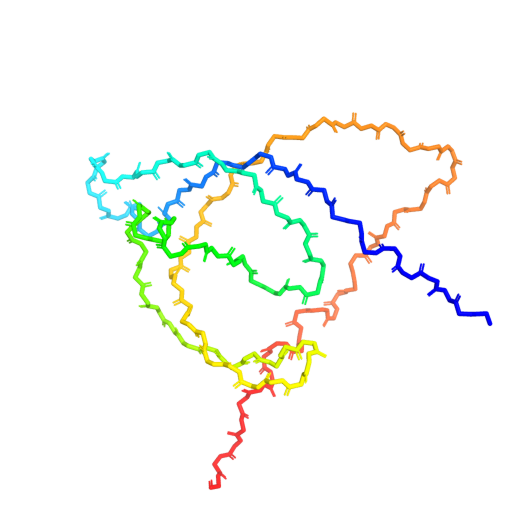O 1
ATOM 691 N N . GLU A 1 91 ? 15.429 15.296 -13.607 1.00 82.44 91 GLU A N 1
ATOM 692 C CA . GLU A 1 91 ? 15.262 15.617 -15.019 1.00 82.44 91 GLU A CA 1
ATOM 693 C C . GLU A 1 91 ? 15.625 14.400 -15.880 1.00 82.44 91 GLU A C 1
ATOM 695 O O . GLU A 1 91 ? 16.673 13.778 -15.701 1.00 82.44 91 GLU A O 1
ATOM 700 N N . LEU A 1 92 ? 14.747 14.050 -16.820 1.00 81.88 92 LEU A N 1
ATOM 701 C CA . LEU A 1 92 ? 15.045 13.021 -17.809 1.00 81.88 92 LEU A CA 1
ATOM 702 C C . LEU A 1 92 ? 15.827 13.633 -18.983 1.00 81.88 92 LEU A C 1
ATOM 704 O O . LEU A 1 92 ? 15.568 14.783 -19.339 1.00 81.88 92 LEU A O 1
ATOM 708 N N . PRO A 1 93 ? 16.727 12.874 -19.638 1.00 85.75 93 PRO A N 1
ATOM 709 C CA . PRO A 1 93 ? 17.460 13.361 -20.803 1.00 85.75 93 PRO A CA 1
ATOM 710 C C . PRO A 1 93 ? 16.543 13.893 -21.912 1.00 85.75 93 PRO A C 1
ATOM 712 O O . PRO A 1 93 ? 15.429 13.395 -22.119 1.00 85.75 93 PRO A O 1
ATOM 715 N N . ALA A 1 94 ? 17.047 14.866 -22.675 1.00 83.56 94 ALA A N 1
ATOM 716 C CA . ALA A 1 94 ? 16.350 15.412 -23.834 1.00 83.56 94 ALA A CA 1
ATOM 717 C C . ALA A 1 94 ? 15.894 14.286 -24.784 1.00 83.56 94 ALA A C 1
ATOM 719 O O . ALA A 1 94 ? 16.675 13.414 -25.162 1.00 83.56 94 ALA A O 1
ATOM 720 N N . GLY A 1 95 ? 14.611 14.304 -25.158 1.00 82.06 95 GLY A N 1
ATOM 721 C CA . GLY A 1 95 ? 13.989 13.273 -25.997 1.00 82.06 95 GLY A CA 1
ATOM 722 C C . GLY A 1 95 ? 13.240 12.170 -25.238 1.00 82.06 95 GLY A C 1
ATOM 723 O O . GLY A 1 95 ? 12.593 11.338 -25.881 1.00 82.06 95 GLY A O 1
ATOM 724 N N . ALA A 1 96 ? 13.258 12.169 -23.899 1.00 81.38 96 ALA A N 1
ATOM 725 C CA . ALA A 1 96 ? 12.396 11.296 -23.104 1.00 81.38 96 ALA A CA 1
ATOM 726 C C . ALA A 1 96 ? 10.910 11.525 -23.440 1.00 81.38 96 ALA A C 1
ATOM 728 O O . ALA A 1 96 ? 10.442 12.658 -23.575 1.00 81.38 96 ALA A O 1
ATOM 729 N N . ARG A 1 97 ? 10.149 10.434 -23.585 1.00 77.62 97 ARG A N 1
ATOM 730 C CA . ARG A 1 97 ? 8.728 10.488 -23.951 1.00 77.62 97 ARG A CA 1
ATOM 731 C C . ARG A 1 97 ? 7.848 10.295 -22.730 1.00 77.62 97 ARG A C 1
ATOM 733 O O . ARG A 1 97 ? 8.002 9.333 -21.983 1.00 77.62 97 ARG A O 1
ATOM 740 N N . ARG A 1 98 ? 6.857 11.172 -22.587 1.00 75.62 98 ARG A N 1
ATOM 741 C CA . ARG A 1 98 ? 5.762 10.975 -21.639 1.00 75.62 98 ARG A CA 1
ATOM 742 C C . ARG A 1 98 ? 4.937 9.764 -22.069 1.00 75.62 98 ARG A C 1
ATOM 744 O O . ARG A 1 98 ? 4.494 9.693 -23.213 1.00 75.62 98 ARG A O 1
ATOM 751 N N . ILE A 1 99 ? 4.678 8.854 -21.137 1.00 75.06 99 ILE A N 1
ATOM 752 C CA . ILE A 1 99 ? 3.691 7.793 -21.331 1.00 75.06 99 ILE A CA 1
ATOM 753 C C . ILE A 1 99 ? 2.335 8.360 -20.906 1.00 75.06 99 ILE A C 1
ATOM 755 O O . ILE A 1 99 ? 2.169 8.820 -19.776 1.00 75.06 99 ILE A O 1
ATOM 759 N N . THR A 1 100 ? 1.371 8.388 -21.823 1.00 60.84 100 THR A N 1
ATOM 760 C CA . THR A 1 100 ? -0.019 8.729 -21.500 1.00 60.84 100 THR A CA 1
ATOM 761 C C . THR A 1 100 ? -0.752 7.441 -21.121 1.00 60.84 100 THR A C 1
ATOM 763 O O . THR A 1 100 ? -0.711 6.493 -21.910 1.00 60.84 100 THR A O 1
ATOM 766 N N . PRO A 1 101 ? -1.422 7.367 -19.956 1.00 55.31 101 PRO A N 1
ATOM 767 C CA . PRO A 1 101 ? -2.262 6.220 -19.632 1.00 55.31 101 PRO A CA 1
ATOM 768 C C . PRO A 1 101 ? -3.328 6.030 -20.718 1.00 55.31 101 PRO A C 1
ATOM 770 O O . PRO A 1 101 ? -3.947 7.006 -21.155 1.00 55.31 101 PRO A O 1
ATOM 773 N N . ARG A 1 102 ? -3.554 4.790 -21.171 1.00 52.66 102 ARG A N 1
ATOM 774 C CA . ARG A 1 102 ? -4.685 4.493 -22.064 1.00 52.66 102 ARG A CA 1
ATOM 775 C C . ARG A 1 102 ? -5.986 4.777 -21.310 1.00 52.66 102 ARG A C 1
ATOM 777 O O . ARG A 1 102 ? -6.149 4.309 -20.186 1.00 52.66 102 ARG A O 1
ATOM 784 N N . LYS A 1 103 ? -6.919 5.503 -21.939 1.00 52.19 103 LYS A N 1
ATOM 785 C CA . LYS A 1 103 ? -8.253 5.802 -21.374 1.00 52.19 103 LYS A CA 1
ATOM 786 C C . LYS A 1 103 ? -9.051 4.535 -21.027 1.00 52.19 103 LYS A C 1
ATOM 788 O O . LYS A 1 103 ? -9.946 4.583 -20.194 1.00 52.19 103 LYS A O 1
ATOM 793 N N . ASP A 1 104 ? -8.678 3.406 -21.615 1.00 52.06 104 ASP A N 1
ATOM 794 C CA . ASP A 1 104 ? -9.430 2.152 -21.570 1.00 52.06 104 ASP A CA 1
ATOM 795 C C . ASP A 1 104 ? -9.031 1.263 -20.369 1.00 52.06 104 ASP A C 1
ATOM 797 O O . ASP A 1 104 ? -9.656 0.235 -20.117 1.00 52.06 104 ASP A O 1
ATOM 801 N N . GLY A 1 105 ? -8.007 1.660 -19.598 1.00 42.06 105 GLY A N 1
ATOM 802 C CA . GLY A 1 105 ? -7.436 0.865 -18.501 1.00 42.06 105 GLY A CA 1
ATOM 803 C C . GLY A 1 105 ? -8.330 0.686 -17.266 1.00 42.06 105 GLY A C 1
ATOM 804 O O . GLY A 1 105 ? -8.050 -0.179 -16.446 1.00 42.06 105 GLY A O 1
ATOM 805 N N . LEU A 1 106 ? -9.419 1.451 -17.141 1.00 43.66 106 LEU A N 1
ATOM 806 C CA . LEU A 1 106 ? -10.402 1.315 -16.052 1.00 43.66 106 LEU A CA 1
ATOM 807 C C . LEU A 1 106 ? -11.644 0.497 -16.449 1.00 43.66 106 LEU A C 1
ATOM 809 O O . LEU A 1 106 ? -12.407 0.088 -15.580 1.00 43.66 106 LEU A O 1
ATOM 813 N N . ALA A 1 107 ? -11.858 0.222 -17.741 1.00 41.53 107 ALA A N 1
ATOM 814 C CA . ALA A 1 107 ? -13.076 -0.443 -18.219 1.00 41.53 107 ALA A CA 1
ATOM 815 C C . ALA A 1 107 ? -13.028 -1.981 -18.124 1.00 41.53 107 ALA A C 1
ATOM 817 O O . ALA A 1 107 ? -14.072 -2.633 -18.150 1.00 41.53 107 ALA A O 1
ATOM 818 N N . HIS A 1 108 ? -11.835 -2.574 -18.008 1.00 40.22 108 HIS A N 1
ATOM 819 C CA . HIS A 1 108 ? -11.670 -4.031 -17.952 1.00 40.22 108 HIS A CA 1
ATOM 820 C C . HIS A 1 108 ? -11.843 -4.638 -16.552 1.00 40.22 108 HIS A C 1
ATOM 822 O O . HIS A 1 108 ? -12.135 -5.827 -16.459 1.00 40.22 108 HIS A O 1
ATOM 828 N N . LEU A 1 109 ? -11.750 -3.842 -15.481 1.00 39.25 109 LEU A N 1
ATOM 829 C CA . LEU A 1 109 ? -11.937 -4.322 -14.103 1.00 39.25 109 L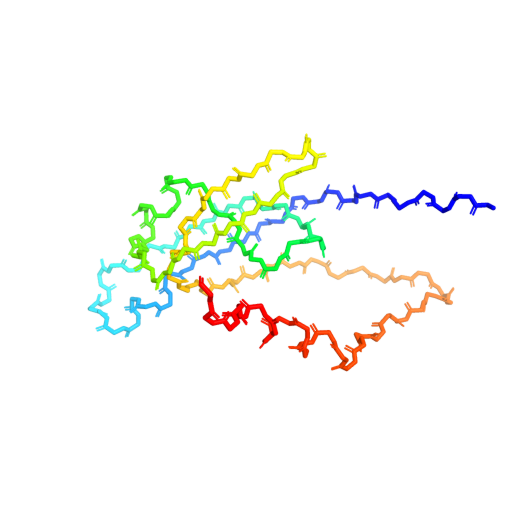EU A CA 1
ATOM 830 C C . LEU A 1 109 ? -13.417 -4.483 -13.704 1.00 39.25 109 LEU A C 1
ATOM 832 O O . LEU A 1 109 ? -13.715 -5.133 -12.712 1.00 39.25 109 LEU A O 1
ATOM 836 N N . ALA A 1 110 ? -14.361 -3.961 -14.495 1.00 37.53 110 ALA A N 1
ATOM 837 C CA . ALA A 1 110 ? -15.800 -4.060 -14.223 1.00 37.53 110 ALA A CA 1
ATOM 838 C C . ALA A 1 110 ? -16.488 -5.288 -14.864 1.00 37.53 110 ALA A C 1
ATOM 840 O O . ALA A 1 110 ? -17.715 -5.370 -14.854 1.00 37.53 110 ALA A O 1
ATOM 841 N N . LYS A 1 111 ? -15.742 -6.224 -15.476 1.00 37.56 111 LYS A N 1
ATOM 842 C CA . LYS A 1 111 ? -16.318 -7.327 -16.282 1.00 37.56 111 LYS A CA 1
ATOM 843 C C . LYS A 1 111 ? -16.000 -8.748 -15.809 1.00 37.56 111 LYS A C 1
ATOM 845 O O . LYS A 1 111 ? -16.172 -9.687 -16.579 1.00 37.56 111 LYS A O 1
ATOM 850 N N . THR A 1 112 ? -15.610 -8.946 -14.554 1.00 37.19 112 THR A N 1
ATOM 851 C CA . THR A 1 112 ? -15.498 -10.297 -13.973 1.00 37.19 112 THR A CA 1
ATOM 852 C C . THR A 1 112 ? -16.535 -10.519 -12.879 1.00 37.19 112 THR A C 1
ATOM 854 O O . THR A 1 112 ? -16.207 -10.839 -11.744 1.00 37.19 112 THR A O 1
ATOM 857 N N . THR A 1 113 ? -17.811 -10.370 -13.234 1.00 37.78 113 THR A N 1
ATOM 858 C CA . THR A 1 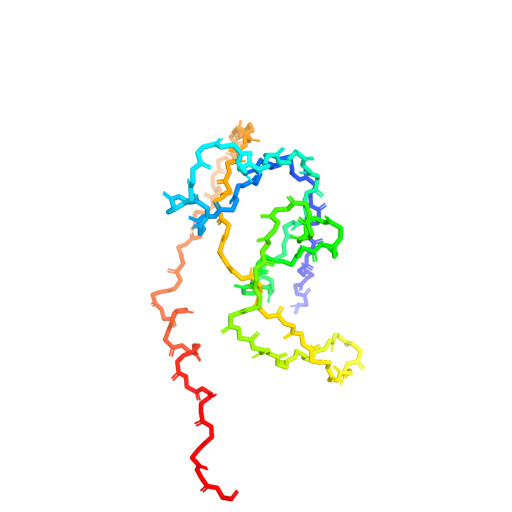113 ? -18.893 -11.108 -12.573 1.00 37.78 113 THR A CA 1
ATOM 859 C C . THR A 1 113 ? -19.276 -12.230 -13.537 1.00 37.78 113 THR A C 1
ATOM 861 O O . THR A 1 113 ? -19.790 -11.921 -14.616 1.00 37.78 113 THR A O 1
ATOM 864 N N . PRO A 1 114 ? -18.992 -13.513 -13.252 1.00 35.59 114 PRO A N 1
ATOM 865 C CA . PRO A 1 114 ? -19.580 -14.575 -14.052 1.00 35.59 114 PRO A CA 1
ATOM 866 C C . PRO A 1 114 ? -21.104 -14.546 -13.836 1.00 35.59 114 PRO A C 1
ATOM 868 O O . PRO A 1 114 ? -21.551 -14.439 -12.690 1.00 35.59 114 PRO A O 1
ATOM 871 N N . PRO A 1 115 ? -21.918 -14.592 -14.904 1.00 36.41 115 PRO A N 1
ATOM 872 C CA . PRO A 1 115 ? -23.346 -14.793 -14.751 1.00 36.41 115 PRO A CA 1
ATOM 873 C C . PRO A 1 115 ? -23.576 -16.217 -14.236 1.00 36.41 115 PRO A C 1
ATOM 875 O O . PRO A 1 115 ? -22.869 -17.139 -14.636 1.00 36.41 115 PRO A O 1
ATOM 878 N N . ASN A 1 116 ? -24.553 -16.351 -13.341 1.00 42.78 116 ASN A N 1
ATOM 879 C CA . ASN A 1 116 ? -25.105 -17.597 -12.812 1.00 42.78 116 ASN A CA 1
ATOM 880 C C . ASN A 1 116 ? -24.895 -18.827 -13.717 1.00 42.78 116 ASN A C 1
ATOM 882 O O . ASN A 1 116 ? -25.388 -18.851 -14.849 1.00 42.78 116 ASN A O 1
ATOM 886 N N . ALA A 1 117 ? -24.265 -19.859 -13.159 1.00 38.09 117 ALA A N 1
ATOM 887 C CA . ALA A 1 117 ? -24.453 -21.261 -13.518 1.00 38.09 117 ALA A CA 1
ATOM 888 C C . ALA A 1 117 ? -24.240 -22.115 -12.264 1.00 38.09 117 ALA A C 1
ATOM 890 O O . ALA A 1 117 ? -23.203 -21.903 -11.592 1.00 38.09 117 ALA A O 1
#

Foldseek 3Di:
DDDPPPQDWDWFWKWKWFPVCVPPPPPQTDIDTDTDTDGPVDPDDDDDPVVLVSNVWAFDAKDWDQDPVRDIDIDTDTHDMDIDTDDDDDDDDPPDDDDDDDPCVPVVVVPPDDPDD